Protein AF-A0A919JCH7-F1 (afdb_monomer_lite)

Sequence (91 aa):
MASVGVTGLAAAAQSPGLLAAVDQHSAGVRDSLSTDTRPLTAIILAAYAEGVRDAAFKHGWRAPAGAIDWTANDWVLNRLLAVCSLIRTLP

Organism: NCBI:txid135950

pLDDT: mean 92.79, std 8.27, range [50.91, 98.5]

Structure (mmCIF, N/CA/C/O backbone):
data_AF-A0A919JCH7-F1
#
_entry.id   AF-A0A919JCH7-F1
#
loop_
_atom_site.group_PDB
_atom_site.id
_atom_site.type_symbol
_atom_site.label_atom_id
_atom_site.label_alt_id
_atom_site.label_comp_id
_atom_site.label_asym_id
_atom_site.label_entity_id
_atom_site.label_seq_id
_atom_site.pdbx_PDB_ins_code
_atom_site.Cartn_x
_atom_site.Cartn_y
_atom_site.Cartn_z
_atom_site.occupancy
_atom_site.B_iso_or_equiv
_atom_site.auth_seq_id
_atom_site.auth_comp_id
_atom_site.auth_asym_id
_atom_site.auth_atom_id
_atom_site.pdbx_PDB_model_num
ATOM 1 N N . MET A 1 1 ? -6.896 19.399 -8.884 1.00 50.91 1 MET A N 1
ATOM 2 C CA . MET A 1 1 ? -5.849 19.002 -7.919 1.00 50.91 1 MET A CA 1
ATOM 3 C C . MET A 1 1 ? -5.568 17.521 -8.137 1.00 50.91 1 MET A C 1
ATOM 5 O O . MET A 1 1 ? -6.519 16.749 -8.122 1.00 50.91 1 MET A O 1
ATOM 9 N N . ALA A 1 2 ? -4.332 17.130 -8.455 1.00 70.62 2 ALA A N 1
ATOM 10 C CA . ALA A 1 2 ? -3.998 15.720 -8.664 1.00 70.62 2 ALA A CA 1
ATOM 11 C C . ALA A 1 2 ? -3.835 15.024 -7.301 1.00 70.62 2 ALA A C 1
ATOM 13 O O . ALA A 1 2 ? -3.108 15.519 -6.445 1.00 70.62 2 ALA A O 1
ATOM 14 N N . SER A 1 3 ? -4.541 13.911 -7.093 1.00 80.62 3 SER A N 1
ATOM 15 C CA . SER A 1 3 ? -4.448 13.083 -5.883 1.00 80.62 3 SER A CA 1
ATOM 16 C C . SER A 1 3 ? -3.533 11.883 -6.146 1.00 80.62 3 SER A C 1
ATOM 18 O O . SER A 1 3 ? -3.519 11.332 -7.251 1.00 80.62 3 SER A O 1
ATOM 20 N N . VAL A 1 4 ? -2.758 11.478 -5.138 1.00 84.62 4 VAL A N 1
ATOM 21 C CA . VAL A 1 4 ? -1.893 10.291 -5.208 1.00 84.62 4 VAL A CA 1
ATOM 22 C C . VAL A 1 4 ? -2.746 9.039 -5.455 1.00 84.62 4 VAL A C 1
ATOM 24 O O . VAL A 1 4 ? -3.850 8.906 -4.930 1.00 84.62 4 VAL A O 1
ATOM 27 N N . GLY A 1 5 ? -2.252 8.131 -6.298 1.00 91.12 5 GLY A N 1
ATOM 28 C CA . GLY A 1 5 ? -2.933 6.875 -6.625 1.00 91.12 5 GLY A CA 1
ATOM 29 C C . GLY A 1 5 ? -4.039 6.983 -7.682 1.00 91.12 5 GLY A C 1
ATOM 30 O O . GLY A 1 5 ? -4.555 5.953 -8.098 1.00 91.12 5 GLY A O 1
ATOM 31 N N . VAL A 1 6 ? -4.386 8.182 -8.178 1.00 93.06 6 VAL A N 1
ATOM 32 C CA . VAL A 1 6 ? -5.444 8.359 -9.199 1.00 93.06 6 VAL A CA 1
ATOM 33 C C . VAL A 1 6 ? -5.208 7.509 -10.449 1.00 93.06 6 VAL A C 1
ATOM 35 O O . VAL A 1 6 ? -6.130 6.841 -10.908 1.00 93.06 6 VAL A O 1
ATOM 38 N N . THR A 1 7 ? -3.987 7.500 -10.987 1.00 91.88 7 THR A N 1
ATOM 39 C CA . THR A 1 7 ? -3.664 6.732 -12.201 1.00 91.88 7 THR A CA 1
ATOM 40 C C . THR A 1 7 ? -3.732 5.225 -11.960 1.00 91.88 7 THR A C 1
ATOM 42 O O . THR A 1 7 ? -4.226 4.498 -12.815 1.00 91.88 7 THR A O 1
ATOM 45 N N . GLY A 1 8 ? -3.310 4.761 -10.782 1.00 94.06 8 GLY A N 1
ATOM 46 C CA . GLY A 1 8 ? -3.404 3.352 -10.399 1.00 94.06 8 GLY A CA 1
ATOM 47 C C . GLY A 1 8 ? -4.836 2.889 -10.173 1.00 94.06 8 GLY A C 1
ATOM 48 O O . GLY A 1 8 ? -5.211 1.819 -10.636 1.00 94.06 8 GLY A O 1
ATOM 49 N N . LEU A 1 9 ? -5.675 3.714 -9.543 1.00 95.50 9 LEU A N 1
ATOM 50 C CA . LEU A 1 9 ? -7.089 3.387 -9.343 1.00 95.50 9 LEU A CA 1
ATOM 51 C C . LEU A 1 9 ? -7.849 3.371 -10.676 1.00 95.50 9 LEU A C 1
ATOM 53 O O . LEU A 1 9 ? -8.687 2.500 -10.891 1.00 95.50 9 LEU A O 1
ATOM 57 N N . ALA A 1 10 ? -7.521 4.283 -11.598 1.00 95.06 10 ALA A N 1
ATOM 58 C CA . ALA A 1 10 ? -8.065 4.267 -12.956 1.00 95.06 10 ALA A CA 1
ATOM 59 C C . ALA A 1 10 ? -7.619 3.028 -13.755 1.00 95.06 10 ALA A C 1
ATOM 61 O O . ALA A 1 10 ? -8.405 2.483 -14.530 1.00 95.06 10 ALA A O 1
ATOM 62 N N . ALA A 1 11 ? -6.380 2.563 -13.566 1.00 95.25 11 ALA A N 1
ATOM 63 C CA . ALA A 1 11 ? -5.904 1.313 -14.156 1.00 95.25 11 ALA A CA 1
ATOM 64 C C . ALA A 1 11 ? -6.617 0.090 -13.548 1.00 95.25 11 ALA A C 1
ATOM 66 O O . ALA A 1 11 ? -7.069 -0.782 -14.287 1.00 95.25 11 ALA A O 1
ATOM 67 N N . ALA A 1 12 ? -6.784 0.048 -12.221 1.00 96.50 12 ALA A N 1
ATOM 68 C CA . ALA A 1 12 ? -7.477 -1.037 -11.523 1.00 96.50 12 ALA A CA 1
ATOM 69 C C . ALA A 1 12 ? -8.943 -1.159 -11.966 1.00 96.50 12 ALA A C 1
ATOM 71 O O . ALA A 1 12 ? -9.414 -2.260 -12.228 1.00 96.50 12 ALA A O 1
ATOM 72 N N . ALA A 1 13 ? -9.639 -0.035 -12.161 1.00 96.06 13 ALA A N 1
ATOM 73 C CA . ALA A 1 13 ? -11.014 -0.026 -12.665 1.00 96.06 13 ALA A CA 1
ATOM 74 C C . ALA A 1 13 ? -11.169 -0.648 -14.071 1.00 96.06 13 ALA A C 1
ATOM 76 O O . ALA A 1 13 ? -12.260 -1.079 -14.431 1.00 96.06 13 ALA A O 1
ATOM 77 N N . GLN A 1 14 ? -10.091 -0.700 -14.861 1.00 96.69 14 GLN A N 1
ATOM 78 C CA . GLN A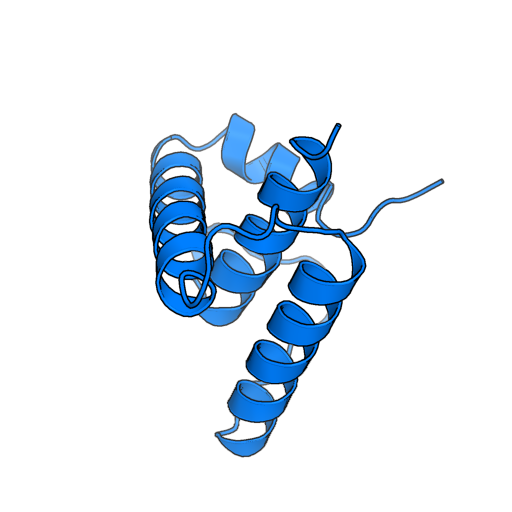 1 14 ? -10.078 -1.252 -16.221 1.00 96.69 14 GLN A CA 1
ATOM 79 C C . GLN A 1 14 ? -9.470 -2.663 -16.296 1.00 96.69 14 GLN A C 1
ATOM 81 O O . GLN A 1 14 ? -9.489 -3.279 -17.359 1.00 96.69 14 GLN A O 1
ATOM 86 N N . SER A 1 15 ? -8.931 -3.190 -15.192 1.00 96.50 15 SER A N 1
ATOM 87 C CA . SER A 1 15 ? -8.235 -4.478 -15.148 1.00 96.50 15 SER A CA 1
ATOM 88 C C . SER A 1 15 ? -8.705 -5.303 -13.946 1.00 96.50 15 SER A C 1
ATOM 90 O O . SER A 1 15 ? -8.235 -5.074 -12.829 1.00 96.50 15 SER A O 1
ATOM 92 N N . PRO A 1 16 ? -9.592 -6.301 -14.145 1.00 96.00 16 PRO A N 1
ATOM 93 C CA . PRO A 1 16 ? -10.106 -7.131 -13.054 1.00 96.00 16 PRO A CA 1
ATOM 94 C C . PRO A 1 16 ? -9.013 -7.825 -12.231 1.00 96.00 16 PRO A C 1
ATOM 96 O O . PRO A 1 16 ? -9.142 -7.951 -11.017 1.00 96.00 16 PRO A O 1
ATOM 99 N N . GLY A 1 17 ? -7.914 -8.240 -12.873 1.00 95.88 17 GLY A N 1
ATOM 100 C CA . GLY A 1 17 ? -6.779 -8.853 -12.180 1.00 95.88 17 GLY A CA 1
ATOM 101 C C . GLY A 1 17 ? -6.053 -7.874 -11.255 1.00 95.88 17 GLY A C 1
ATOM 102 O O . GLY A 1 17 ? -5.732 -8.221 -10.120 1.00 95.88 17 GLY A O 1
ATOM 103 N N . LEU A 1 18 ? -5.850 -6.631 -11.703 1.00 96.56 18 LEU A N 1
ATOM 104 C CA . LEU A 1 18 ? -5.250 -5.589 -10.870 1.00 96.56 18 LEU A CA 1
ATOM 105 C C . LEU A 1 18 ? -6.193 -5.165 -9.741 1.00 96.56 18 LEU A C 1
ATOM 107 O O . LEU A 1 18 ? -5.739 -4.970 -8.618 1.00 96.56 18 LEU A O 1
ATOM 111 N N . LEU A 1 19 ? -7.497 -5.062 -10.015 1.00 97.38 19 LEU A N 1
ATOM 112 C CA . LEU A 1 19 ? -8.503 -4.790 -8.990 1.00 97.38 19 LEU A CA 1
ATOM 113 C C . LEU A 1 19 ? -8.459 -5.845 -7.878 1.00 97.38 19 LEU A C 1
ATOM 115 O O . LEU A 1 19 ? -8.327 -5.492 -6.710 1.00 97.38 19 LEU A O 1
ATOM 119 N N . ALA A 1 20 ? -8.458 -7.129 -8.247 1.00 97.38 20 ALA A N 1
ATOM 120 C CA . ALA A 1 20 ? -8.355 -8.229 -7.292 1.00 97.38 20 ALA A CA 1
ATOM 121 C C . ALA A 1 20 ? -7.052 -8.176 -6.473 1.00 97.38 20 ALA A C 1
ATOM 123 O O . ALA A 1 20 ? -7.074 -8.393 -5.260 1.00 97.38 20 ALA A O 1
ATOM 124 N N . ALA A 1 21 ? -5.921 -7.839 -7.104 1.00 97.75 21 ALA A N 1
ATOM 125 C CA . ALA A 1 21 ? -4.656 -7.656 -6.395 1.00 97.75 21 ALA A CA 1
ATOM 126 C C . ALA A 1 21 ? -4.736 -6.492 -5.390 1.00 97.75 21 ALA A C 1
ATOM 128 O O . ALA A 1 21 ? -4.343 -6.645 -4.233 1.00 97.75 21 ALA A O 1
ATOM 129 N N . VAL A 1 22 ? -5.286 -5.342 -5.791 1.00 97.94 22 VAL A N 1
ATOM 130 C CA . VAL A 1 22 ? -5.480 -4.181 -4.906 1.00 97.94 22 VAL A CA 1
ATOM 131 C C . VAL A 1 22 ? -6.402 -4.524 -3.736 1.00 97.94 22 VAL A C 1
ATOM 133 O O . VAL A 1 22 ? -6.109 -4.129 -2.606 1.00 97.94 22 VAL A O 1
ATOM 136 N N . ASP A 1 23 ? -7.465 -5.293 -3.959 1.00 98.12 23 ASP A N 1
ATOM 137 C CA . ASP A 1 23 ? -8.367 -5.750 -2.899 1.00 98.12 23 ASP A CA 1
ATOM 138 C C . ASP A 1 23 ? -7.661 -6.691 -1.917 1.00 98.12 23 ASP A C 1
ATOM 140 O O . ASP A 1 23 ? -7.753 -6.497 -0.700 1.00 98.12 23 ASP A O 1
ATOM 144 N N . GLN A 1 24 ? -6.873 -7.648 -2.417 1.00 98.19 24 GLN A N 1
ATOM 145 C CA . GLN A 1 24 ? -6.067 -8.539 -1.578 1.00 98.19 24 GLN A CA 1
ATOM 146 C C . GLN A 1 24 ? -5.041 -7.757 -0.749 1.00 98.19 24 GLN A C 1
ATOM 148 O O . GLN A 1 24 ? -4.904 -7.970 0.459 1.00 98.19 24 GLN A O 1
ATOM 153 N N . HIS A 1 25 ? -4.338 -6.808 -1.367 1.00 98.50 25 HIS A N 1
ATOM 154 C CA . HIS A 1 25 ? -3.441 -5.923 -0.638 1.00 98.50 25 HIS A CA 1
ATOM 155 C C . HIS A 1 25 ? -4.212 -5.058 0.362 1.00 98.50 25 HIS A C 1
ATOM 157 O O . HIS A 1 25 ? -3.713 -4.833 1.458 1.00 98.50 25 HIS A O 1
ATOM 163 N N . SER A 1 26 ? -5.427 -4.611 0.059 1.00 98.06 26 SER A N 1
ATOM 164 C CA . SER A 1 26 ? -6.238 -3.829 0.998 1.00 98.06 26 SER A CA 1
ATOM 165 C C . SER A 1 26 ? -6.624 -4.658 2.223 1.00 98.06 26 SER A C 1
ATOM 167 O O . SER A 1 26 ? -6.513 -4.166 3.346 1.00 98.06 26 SER A O 1
ATOM 169 N N . ALA A 1 27 ? -7.009 -5.925 2.037 1.00 97.19 27 ALA A N 1
ATOM 170 C CA . ALA A 1 27 ? -7.229 -6.871 3.132 1.00 97.19 27 ALA A CA 1
ATOM 171 C C . ALA A 1 27 ? -5.963 -7.031 3.983 1.00 97.19 27 ALA A C 1
ATOM 173 O O . ALA A 1 27 ? -5.987 -6.747 5.176 1.00 97.19 27 ALA A O 1
ATOM 174 N N . GLY A 1 28 ? -4.816 -7.305 3.356 1.00 97.19 28 GLY A N 1
ATOM 175 C CA . GLY A 1 28 ? -3.571 -7.447 4.104 1.00 97.19 28 GLY A CA 1
ATOM 176 C C . GLY A 1 28 ? -3.141 -6.171 4.846 1.00 97.19 28 GLY A C 1
ATOM 177 O O . GLY A 1 28 ? -2.380 -6.268 5.805 1.00 97.19 28 GLY A O 1
ATOM 178 N N . VAL A 1 29 ? -3.519 -4.963 4.388 1.00 97.25 29 VAL A N 1
ATOM 179 C CA . VAL A 1 29 ? -3.213 -3.700 5.103 1.00 97.25 29 VAL A CA 1
ATOM 180 C C . VAL A 1 29 ? -4.027 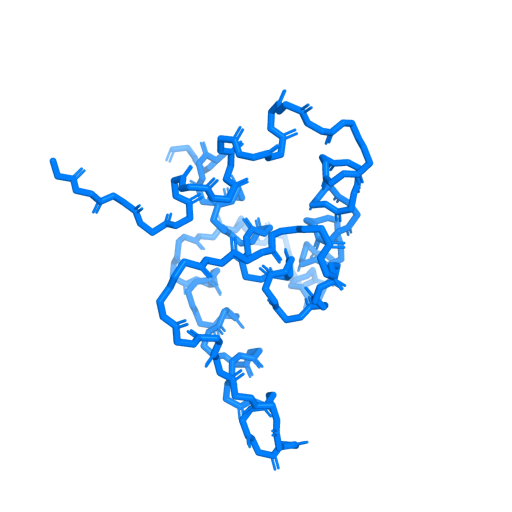-3.662 6.386 1.00 97.25 29 VAL A C 1
ATOM 182 O O . VAL A 1 29 ? -3.465 -3.393 7.444 1.00 97.25 29 VAL A O 1
ATOM 185 N N . ARG A 1 30 ? -5.324 -3.979 6.295 1.00 95.12 30 ARG A N 1
ATOM 186 C CA . ARG A 1 30 ? -6.201 -4.088 7.464 1.00 95.12 30 ARG A CA 1
ATOM 187 C C . ARG A 1 30 ? -5.659 -5.122 8.446 1.00 95.12 30 ARG A C 1
ATOM 189 O O . ARG A 1 30 ? -5.520 -4.788 9.613 1.00 95.12 30 ARG A O 1
ATOM 196 N N . ASP A 1 31 ? -5.240 -6.292 7.969 1.00 94.69 31 ASP A N 1
ATOM 197 C CA . ASP A 1 31 ? -4.670 -7.345 8.820 1.00 94.69 31 ASP A CA 1
ATOM 198 C C . ASP A 1 31 ? -3.389 -6.884 9.532 1.00 94.69 31 ASP A C 1
ATOM 200 O O . ASP A 1 31 ? -3.225 -7.105 10.727 1.00 94.69 31 ASP A O 1
ATOM 204 N N . SER A 1 32 ? -2.498 -6.177 8.825 1.00 94.44 32 SER A N 1
ATOM 205 C CA . SER A 1 32 ? -1.251 -5.645 9.407 1.00 94.44 32 SER A CA 1
ATOM 20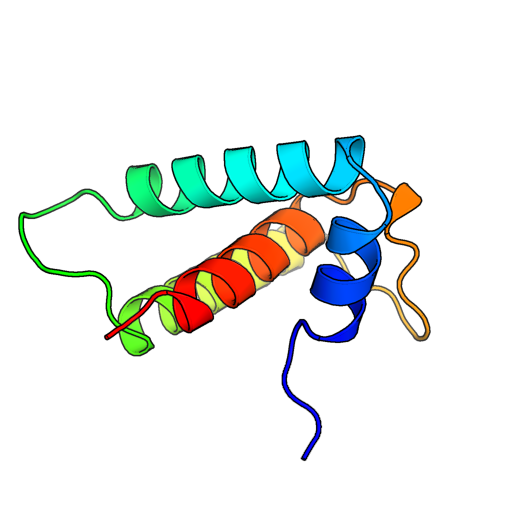6 C C . SER A 1 32 ? -1.488 -4.561 10.462 1.00 94.44 32 SER A C 1
ATOM 208 O O . SER A 1 32 ? -0.636 -4.336 11.317 1.00 94.44 32 SER A O 1
ATOM 210 N N . LEU A 1 33 ? -2.611 -3.852 10.363 1.00 92.69 33 LEU A N 1
ATOM 211 C CA . LEU A 1 33 ? -2.989 -2.754 11.252 1.00 92.69 33 LEU A CA 1
ATOM 212 C C . LEU A 1 33 ? -4.027 -3.173 12.299 1.00 92.69 33 LEU A C 1
ATOM 214 O O . LEU A 1 33 ? -4.389 -2.367 13.153 1.00 92.69 33 LEU A O 1
ATOM 218 N N . SER A 1 34 ? -4.501 -4.418 12.240 1.00 81.75 34 SER A N 1
ATOM 219 C CA . SER A 1 34 ? -5.500 -4.972 13.146 1.00 81.75 34 SER A CA 1
ATOM 220 C C . SER A 1 34 ? -4.849 -5.314 14.483 1.00 81.75 34 SER A C 1
ATOM 222 O O . SER A 1 34 ? -4.605 -6.477 14.796 1.00 81.75 34 SER A O 1
ATOM 224 N N . THR A 1 35 ? -4.538 -4.288 15.269 1.00 69.38 35 THR A N 1
ATOM 225 C CA . THR A 1 35 ? -3.977 -4.439 16.617 1.00 69.38 35 THR A CA 1
ATOM 226 C C . THR A 1 35 ? -4.941 -4.007 17.722 1.00 69.38 35 THR A C 1
ATOM 228 O O . THR A 1 35 ? -4.697 -4.355 18.868 1.00 69.38 35 THR A O 1
ATOM 231 N N . ASP A 1 36 ? -6.050 -3.324 17.396 1.00 64.75 36 ASP A N 1
ATOM 232 C CA . ASP A 1 36 ? -7.079 -2.852 18.337 1.00 64.75 36 ASP A CA 1
ATOM 233 C C . ASP A 1 36 ? -8.433 -2.608 17.637 1.00 64.75 36 ASP A C 1
ATOM 235 O O . ASP A 1 36 ? -8.512 -2.533 16.414 1.00 64.75 36 ASP A O 1
ATOM 239 N N . THR A 1 37 ? -9.501 -2.365 18.409 1.00 69.38 37 THR A N 1
ATOM 240 C CA . THR A 1 37 ? -10.830 -1.928 17.919 1.00 69.38 37 THR A CA 1
ATOM 241 C C . THR A 1 37 ? -10.864 -0.494 17.366 1.00 69.38 37 THR A C 1
ATOM 243 O O . THR A 1 37 ? -11.931 0.015 17.014 1.00 69.38 37 THR A O 1
ATOM 246 N N . ARG A 1 38 ? -9.717 0.196 17.311 1.00 78.62 38 ARG A N 1
ATOM 247 C CA . ARG A 1 38 ? -9.635 1.587 16.855 1.00 78.62 38 ARG A CA 1
ATOM 248 C C . ARG A 1 38 ? -9.871 1.668 15.341 1.00 78.62 38 ARG A C 1
ATOM 250 O O . ARG A 1 38 ? -9.277 0.891 14.595 1.00 78.62 38 ARG A O 1
ATOM 257 N N . PRO A 1 39 ? -10.702 2.612 14.866 1.00 86.25 39 PRO A N 1
ATOM 258 C CA . PRO A 1 39 ? -10.951 2.766 13.440 1.00 86.25 39 PRO A CA 1
ATOM 259 C C . PRO A 1 39 ? -9.670 3.176 12.707 1.00 86.25 39 PRO A C 1
ATOM 261 O O . PRO A 1 39 ? -8.842 3.925 13.235 1.00 86.25 39 PRO A O 1
ATOM 264 N N . LEU A 1 40 ? -9.531 2.718 11.461 1.00 90.69 40 LEU A N 1
ATOM 265 C CA . LEU A 1 40 ? -8.476 3.201 10.576 1.00 90.69 40 LEU A CA 1
ATOM 266 C C . LEU A 1 40 ? -8.638 4.705 10.355 1.00 90.69 40 LEU A C 1
ATOM 268 O O . LEU A 1 40 ? -9.737 5.200 10.121 1.00 90.69 40 LEU A O 1
ATOM 272 N N . THR A 1 41 ? -7.522 5.427 10.402 1.00 94.25 41 THR A N 1
ATOM 273 C CA . THR A 1 41 ? -7.471 6.861 10.110 1.00 94.25 41 THR A CA 1
ATOM 274 C C . THR A 1 41 ? -6.507 7.126 8.964 1.00 94.25 41 THR A C 1
ATOM 276 O O . THR A 1 41 ? -5.601 6.329 8.699 1.00 94.25 41 THR A O 1
ATOM 279 N N . ALA A 1 42 ? -6.653 8.281 8.312 1.00 94.94 42 ALA A N 1
ATOM 280 C CA . ALA A 1 42 ? -5.725 8.707 7.267 1.00 94.94 42 ALA A CA 1
ATOM 281 C C . ALA A 1 42 ? -4.277 8.787 7.784 1.00 94.94 42 ALA A C 1
ATOM 283 O O . ALA A 1 42 ? -3.351 8.452 7.053 1.00 94.94 42 ALA A O 1
ATOM 284 N N . ILE A 1 43 ? -4.086 9.161 9.056 1.00 95.62 43 ILE A N 1
ATOM 285 C CA . ILE A 1 43 ? -2.768 9.244 9.701 1.00 95.62 43 ILE A CA 1
ATOM 286 C C . ILE A 1 43 ? -2.136 7.853 9.826 1.00 95.62 43 ILE A C 1
ATOM 288 O O . ILE A 1 43 ? -0.985 7.671 9.438 1.00 95.62 43 ILE A O 1
ATOM 292 N N . ILE A 1 44 ? -2.888 6.860 10.316 1.00 95.31 44 ILE A N 1
ATOM 293 C CA . ILE A 1 44 ? -2.396 5.478 10.452 1.00 95.31 44 ILE A CA 1
ATOM 294 C C . ILE A 1 44 ? -2.043 4.898 9.077 1.00 95.31 44 ILE A C 1
ATOM 296 O O . ILE A 1 44 ? -0.991 4.284 8.911 1.00 95.31 44 ILE A O 1
ATOM 300 N N . LEU A 1 45 ? -2.897 5.125 8.076 1.00 96.44 45 LEU A N 1
ATOM 301 C CA . LEU A 1 45 ? -2.669 4.660 6.708 1.00 96.44 45 LEU A CA 1
ATOM 302 C C . LEU A 1 45 ? -1.451 5.335 6.057 1.00 96.44 45 LEU A C 1
ATOM 304 O O . LEU A 1 45 ? -0.668 4.661 5.390 1.00 96.44 45 LEU A O 1
ATOM 308 N N . ALA A 1 46 ? -1.248 6.635 6.284 1.00 96.62 46 ALA A N 1
ATOM 309 C CA . ALA A 1 46 ? -0.072 7.353 5.800 1.00 96.62 46 ALA A CA 1
ATOM 310 C C . ALA A 1 46 ? 1.221 6.838 6.452 1.00 96.62 46 ALA A C 1
ATOM 312 O O . ALA A 1 46 ? 2.185 6.556 5.742 1.00 96.62 46 ALA A O 1
ATOM 313 N N . ALA A 1 47 ? 1.219 6.637 7.774 1.00 96.88 47 ALA A N 1
ATOM 314 C CA . ALA A 1 47 ? 2.357 6.066 8.496 1.00 96.88 47 ALA A CA 1
ATOM 315 C C . ALA A 1 47 ? 2.674 4.635 8.024 1.00 96.88 47 ALA A C 1
ATOM 317 O O . ALA A 1 47 ? 3.835 4.272 7.842 1.00 96.88 47 ALA A O 1
ATOM 318 N N . TYR A 1 48 ? 1.641 3.830 7.757 1.00 97.50 48 TYR A N 1
ATOM 319 C CA . TYR A 1 48 ? 1.804 2.499 7.180 1.00 97.50 48 TYR A CA 1
ATOM 320 C C . TYR A 1 48 ? 2.453 2.547 5.786 1.00 97.50 48 TYR A C 1
ATOM 322 O O . TYR A 1 48 ? 3.404 1.810 5.520 1.00 97.50 48 TYR A O 1
ATOM 330 N N . ALA A 1 49 ? 1.971 3.427 4.901 1.00 98.00 49 ALA A N 1
ATOM 331 C CA . ALA A 1 49 ? 2.533 3.600 3.561 1.00 98.00 49 ALA A CA 1
ATOM 332 C C . ALA A 1 49 ? 3.997 4.060 3.594 1.00 98.00 49 ALA A C 1
ATOM 334 O O . ALA A 1 49 ? 4.815 3.547 2.828 1.00 98.00 49 ALA A O 1
ATOM 335 N N . GLU A 1 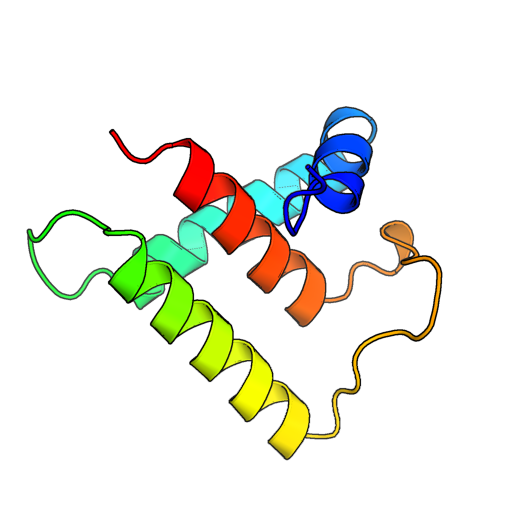50 ? 4.338 4.987 4.490 1.00 98.12 50 GLU A N 1
ATOM 336 C CA . GLU A 1 50 ? 5.719 5.414 4.712 1.00 98.12 50 GLU A CA 1
ATOM 337 C C . GLU A 1 50 ? 6.598 4.242 5.163 1.00 98.12 50 GLU A C 1
ATOM 339 O O . GLU A 1 50 ? 7.628 3.983 4.545 1.00 98.12 50 GLU A O 1
ATOM 344 N N . GLY A 1 51 ? 6.149 3.461 6.151 1.00 98.25 51 GLY A N 1
ATOM 345 C CA . GLY A 1 51 ? 6.874 2.282 6.626 1.00 98.25 51 GLY A CA 1
ATOM 346 C C . GLY A 1 51 ? 7.120 1.236 5.533 1.00 98.25 51 GLY A C 1
ATOM 347 O O . GLY A 1 51 ? 8.235 0.726 5.411 1.00 98.25 51 GLY A O 1
ATOM 348 N N . VAL A 1 52 ? 6.113 0.949 4.696 1.00 98.31 52 VAL A N 1
ATOM 349 C CA . VAL A 1 52 ? 6.255 0.050 3.535 1.00 98.31 52 VAL A CA 1
ATOM 350 C C . VAL A 1 52 ? 7.302 0.579 2.561 1.00 98.31 52 VAL A C 1
ATOM 352 O O . VAL A 1 52 ? 8.203 -0.161 2.163 1.00 98.31 52 VAL A O 1
ATOM 355 N N . ARG A 1 53 ? 7.197 1.858 2.187 1.00 97.81 53 ARG A N 1
ATOM 356 C CA . ARG A 1 53 ? 8.111 2.504 1.242 1.00 97.81 53 ARG A CA 1
ATOM 357 C C . ARG A 1 53 ? 9.546 2.465 1.766 1.00 97.81 53 ARG A C 1
ATOM 359 O O . ARG A 1 53 ? 10.453 2.055 1.046 1.00 97.81 53 ARG A O 1
ATOM 366 N N . ASP A 1 54 ? 9.752 2.856 3.015 1.00 98.50 54 ASP A N 1
ATOM 367 C CA . ASP A 1 54 ? 11.076 2.943 3.623 1.00 98.50 54 ASP A CA 1
ATOM 368 C C . ASP A 1 54 ? 11.715 1.559 3.787 1.00 98.50 54 ASP A C 1
ATOM 370 O O . ASP A 1 54 ? 12.902 1.383 3.499 1.00 98.50 54 ASP A O 1
ATOM 374 N N . ALA A 1 55 ? 10.937 0.552 4.196 1.00 98.25 55 ALA A N 1
ATOM 375 C CA . ALA A 1 55 ? 11.400 -0.831 4.243 1.00 98.25 55 ALA A CA 1
ATOM 376 C C . ALA A 1 55 ? 11.796 -1.335 2.847 1.00 98.25 55 ALA A C 1
ATOM 378 O O . ALA A 1 55 ? 12.871 -1.917 2.695 1.00 98.25 55 ALA A O 1
ATOM 379 N N . ALA A 1 56 ? 10.984 -1.063 1.823 1.00 98.19 56 ALA A N 1
ATOM 380 C CA . ALA A 1 56 ? 11.278 -1.449 0.447 1.00 98.19 56 ALA A CA 1
ATOM 381 C C . ALA A 1 56 ? 12.564 -0.781 -0.072 1.00 98.19 56 ALA A C 1
ATOM 383 O O . ALA A 1 56 ? 13.436 -1.464 -0.612 1.00 98.19 56 ALA A O 1
ATOM 384 N N . PHE A 1 57 ? 12.744 0.527 0.158 1.00 98.06 57 PHE A N 1
ATOM 385 C CA . PHE A 1 57 ? 13.965 1.244 -0.233 1.00 98.06 57 PHE A CA 1
ATOM 386 C C . PHE A 1 57 ? 15.226 0.659 0.407 1.00 98.06 57 PHE A C 1
ATOM 388 O O . PHE A 1 57 ? 16.243 0.510 -0.282 1.00 98.06 57 PHE A O 1
ATOM 395 N N . LYS A 1 58 ? 15.155 0.301 1.697 1.00 98.38 58 LYS A N 1
ATOM 396 C CA . LYS A 1 58 ? 16.252 -0.361 2.424 1.00 98.38 58 LYS A CA 1
ATOM 397 C C . LYS A 1 58 ? 16.613 -1.722 1.822 1.00 98.38 58 LYS A C 1
ATOM 399 O O . LYS A 1 58 ? 17.780 -2.093 1.852 1.00 98.38 58 LYS A O 1
ATOM 404 N N . HIS A 1 59 ? 15.649 -2.420 1.221 1.00 97.56 59 HIS A N 1
ATOM 405 C CA . HIS A 1 59 ? 15.847 -3.710 0.548 1.00 97.56 59 HIS A CA 1
ATOM 406 C C . HIS A 1 59 ? 16.100 -3.582 -0.964 1.00 97.56 59 HIS A C 1
ATOM 408 O O . HIS A 1 59 ? 15.994 -4.557 -1.700 1.00 97.56 59 HIS A O 1
ATOM 414 N N . GLY A 1 60 ? 16.455 -2.387 -1.444 1.00 97.69 60 GLY A N 1
ATOM 415 C CA . GLY A 1 60 ? 16.882 -2.175 -2.828 1.00 97.69 60 GLY A CA 1
ATOM 416 C C . GLY A 1 60 ? 15.760 -1.863 -3.816 1.00 97.69 60 GLY A 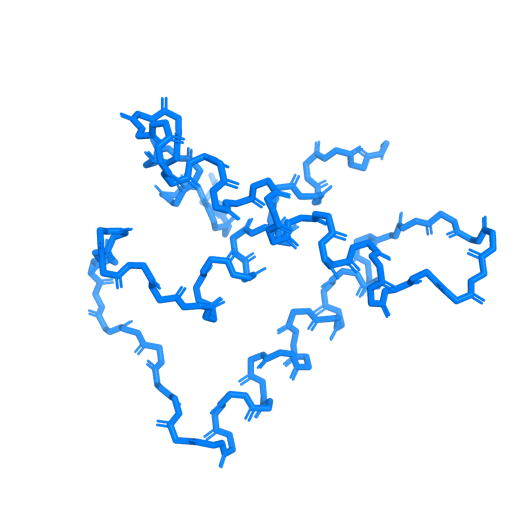C 1
ATOM 417 O O . GLY A 1 60 ? 16.059 -1.546 -4.965 1.00 97.69 60 GLY A O 1
ATOM 418 N N . TRP A 1 61 ? 14.493 -1.853 -3.389 1.00 97.44 61 TRP A N 1
ATOM 419 C CA . TRP A 1 61 ? 13.409 -1.374 -4.245 1.00 97.44 61 TRP A CA 1
ATOM 420 C C . TRP A 1 61 ? 13.609 0.108 -4.581 1.00 97.44 61 TRP A C 1
ATOM 422 O O . TRP A 1 61 ? 14.090 0.900 -3.761 1.00 97.44 61 TRP A O 1
ATOM 432 N N . ARG A 1 62 ? 13.248 0.496 -5.802 1.00 95.19 62 ARG A N 1
ATOM 433 C CA . ARG A 1 62 ? 13.263 1.883 -6.267 1.00 95.19 62 ARG A CA 1
ATOM 434 C C . ARG A 1 62 ? 11.951 2.159 -6.978 1.00 95.19 62 ARG A C 1
ATOM 436 O O . ARG A 1 62 ? 11.524 1.361 -7.805 1.00 95.19 62 ARG A O 1
ATOM 443 N N . ALA A 1 63 ? 11.343 3.299 -6.662 1.00 90.69 63 ALA A N 1
ATOM 444 C CA . ALA A 1 63 ? 10.131 3.727 -7.342 1.00 90.69 63 ALA A CA 1
ATOM 445 C C . ALA A 1 63 ? 10.390 3.866 -8.856 1.00 90.69 63 ALA A C 1
ATOM 447 O O . ALA A 1 63 ? 11.435 4.413 -9.229 1.00 90.69 63 ALA A O 1
ATOM 448 N N . PRO A 1 64 ? 9.464 3.414 -9.721 1.00 90.25 64 PRO A N 1
ATOM 449 C CA . PRO A 1 64 ? 9.581 3.628 -11.156 1.00 90.25 64 PRO A CA 1
ATOM 450 C C . PRO A 1 64 ? 9.687 5.118 -11.478 1.00 90.25 64 PRO A C 1
ATOM 452 O O . PRO A 1 64 ? 8.980 5.946 -10.898 1.00 90.25 64 PRO A O 1
ATOM 455 N N . ALA A 1 65 ? 10.553 5.457 -12.428 1.00 87.50 65 ALA A N 1
ATOM 456 C CA . ALA A 1 65 ? 10.603 6.796 -12.991 1.00 87.50 65 ALA A CA 1
ATOM 457 C C . ALA A 1 65 ? 9.579 6.919 -14.129 1.00 87.50 65 ALA A C 1
ATOM 459 O O . ALA A 1 65 ? 9.492 6.047 -14.990 1.00 87.50 65 ALA A O 1
ATOM 460 N N . GLY A 1 66 ? 8.840 8.029 -14.168 1.00 87.69 66 GLY A N 1
ATOM 461 C CA . GLY A 1 66 ? 7.892 8.310 -15.248 1.00 87.69 66 GLY A CA 1
ATOM 462 C C . GLY A 1 66 ? 6.556 7.576 -15.108 1.00 87.69 66 GLY A C 1
ATOM 463 O O . GLY A 1 66 ? 6.009 7.461 -14.011 1.00 87.69 66 GLY A O 1
ATOM 464 N N . ALA A 1 67 ? 5.985 7.156 -16.240 1.00 86.50 67 ALA A N 1
ATOM 465 C CA . ALA A 1 67 ? 4.699 6.466 -16.266 1.00 86.50 67 ALA A CA 1
ATOM 466 C C . ALA A 1 67 ? 4.815 5.079 -15.616 1.00 86.50 67 ALA A C 1
ATOM 468 O O . ALA A 1 67 ? 5.724 4.314 -15.926 1.00 86.50 67 ALA A O 1
ATOM 469 N N . ILE A 1 68 ? 3.880 4.759 -14.721 1.00 90.75 68 ILE A N 1
ATOM 470 C CA . ILE A 1 68 ? 3.850 3.470 -14.029 1.00 90.75 68 ILE A CA 1
ATOM 471 C C . ILE A 1 68 ? 3.191 2.430 -14.933 1.00 90.75 68 ILE A C 1
ATOM 473 O O . ILE A 1 68 ? 2.032 2.592 -15.324 1.00 90.75 68 ILE A O 1
ATOM 477 N N . ASP A 1 69 ? 3.915 1.349 -15.209 1.00 90.25 69 ASP A N 1
ATOM 478 C CA 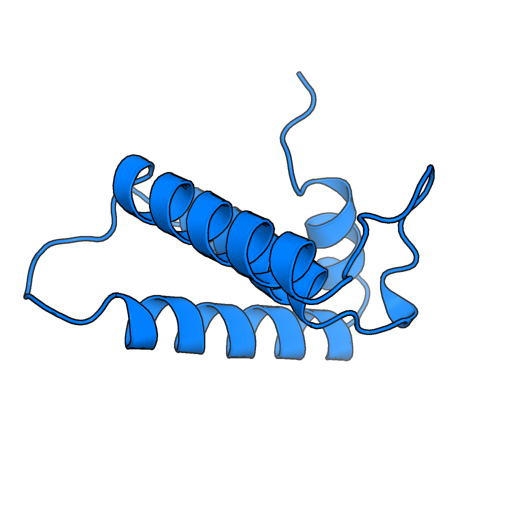. ASP A 1 69 ? 3.346 0.138 -15.788 1.00 90.25 69 ASP A CA 1
ATOM 479 C C . ASP A 1 69 ? 2.681 -0.703 -14.691 1.00 90.25 69 ASP A C 1
ATOM 481 O O . ASP A 1 69 ? 3.334 -1.420 -13.933 1.00 90.25 69 ASP A O 1
ATOM 485 N N . TRP A 1 70 ? 1.356 -0.611 -14.605 1.00 89.62 70 TRP A N 1
ATOM 486 C CA . TRP A 1 70 ? 0.567 -1.373 -13.637 1.00 89.62 70 TRP A CA 1
ATOM 487 C C . TRP A 1 70 ? 0.428 -2.862 -13.989 1.00 89.62 70 TRP A C 1
ATOM 489 O O . TRP A 1 70 ? -0.073 -3.632 -13.171 1.00 89.62 70 TRP A O 1
ATOM 499 N N . THR A 1 71 ? 0.880 -3.295 -15.172 1.00 84.62 71 THR A N 1
ATOM 500 C CA . THR A 1 71 ? 0.883 -4.716 -15.558 1.00 84.62 71 THR A CA 1
ATOM 501 C C . THR A 1 71 ? 2.063 -5.483 -14.967 1.00 84.62 71 THR A C 1
ATOM 503 O O . THR A 1 71 ? 1.968 -6.695 -14.780 1.00 84.62 71 THR A O 1
ATOM 506 N N . ALA A 1 72 ? 3.132 -4.781 -14.572 1.00 85.81 72 ALA A N 1
ATOM 507 C CA . ALA A 1 72 ? 4.319 -5.365 -13.948 1.00 85.81 72 ALA A CA 1
ATOM 508 C C . ALA A 1 72 ? 4.043 -6.019 -12.579 1.00 85.81 72 ALA A C 1
ATOM 510 O O . ALA A 1 72 ? 4.893 -6.746 -12.066 1.00 85.81 72 ALA A O 1
ATOM 511 N N . ASN A 1 73 ? 2.861 -5.778 -11.994 1.00 85.19 73 ASN A N 1
ATOM 512 C CA . ASN A 1 73 ? 2.404 -6.364 -10.732 1.00 85.19 73 ASN A CA 1
ATOM 513 C C . ASN A 1 73 ? 3.405 -6.177 -9.572 1.00 85.19 73 ASN A C 1
ATOM 515 O O . ASN A 1 73 ? 3.636 -7.084 -8.771 1.00 85.19 73 ASN A O 1
ATOM 519 N N . ASP A 1 74 ? 4.021 -4.994 -9.495 1.00 95.25 74 ASP A N 1
ATOM 520 C CA . ASP A 1 74 ? 4.959 -4.647 -8.430 1.00 95.25 74 ASP A CA 1
ATOM 521 C C . ASP A 1 74 ? 4.237 -4.644 -7.075 1.00 95.25 74 ASP A C 1
ATOM 523 O O . ASP A 1 74 ? 3.282 -3.897 -6.841 1.00 95.25 74 ASP A O 1
ATOM 527 N N . TRP A 1 75 ? 4.722 -5.487 -6.165 1.00 96.81 75 TRP A N 1
ATOM 528 C CA . TRP A 1 75 ? 4.121 -5.682 -4.851 1.00 96.81 75 TRP A CA 1
ATOM 529 C C . TRP A 1 75 ? 4.062 -4.386 -4.027 1.00 96.81 75 TRP A C 1
ATOM 531 O O . TRP A 1 75 ? 3.059 -4.131 -3.360 1.00 96.81 75 TRP A O 1
ATOM 541 N N . VAL A 1 76 ? 5.108 -3.552 -4.069 1.00 97.81 76 VAL A N 1
ATOM 542 C CA . VAL A 1 76 ? 5.183 -2.297 -3.304 1.00 97.81 76 VAL A CA 1
ATOM 543 C C . VAL A 1 76 ? 4.202 -1.286 -3.881 1.00 97.81 76 VAL A C 1
ATOM 545 O O . VAL A 1 76 ? 3.454 -0.665 -3.125 1.00 97.81 76 VAL A O 1
ATOM 548 N N . LEU A 1 77 ? 4.141 -1.151 -5.208 1.00 96.81 77 LEU A N 1
ATOM 549 C CA . LEU A 1 77 ? 3.184 -0.249 -5.856 1.00 96.81 77 LEU A CA 1
ATOM 550 C C . LEU A 1 77 ? 1.741 -0.668 -5.591 1.00 96.81 77 LEU A C 1
ATOM 552 O O . LEU A 1 77 ? 0.928 0.179 -5.226 1.00 96.81 77 LEU A O 1
ATOM 556 N N . ASN A 1 78 ? 1.431 -1.960 -5.696 1.00 97.62 78 ASN A N 1
ATOM 557 C CA . ASN A 1 78 ? 0.100 -2.476 -5.390 1.00 97.62 78 ASN A CA 1
ATOM 558 C C . ASN A 1 78 ? -0.255 -2.278 -3.910 1.00 97.62 78 ASN A C 1
ATOM 560 O O . ASN A 1 78 ? -1.384 -1.904 -3.588 1.00 97.62 78 ASN A O 1
ATOM 564 N N . ARG A 1 79 ? 0.715 -2.446 -2.999 1.00 98.44 79 ARG A N 1
ATOM 565 C CA . ARG A 1 79 ? 0.527 -2.191 -1.564 1.00 98.44 79 ARG A CA 1
ATOM 566 C C . ARG A 1 79 ? 0.244 -0.719 -1.270 1.00 98.44 79 ARG A C 1
ATOM 568 O O . ARG A 1 79 ? -0.650 -0.424 -0.480 1.00 98.44 79 ARG A O 1
ATOM 575 N N . LEU A 1 80 ? 0.966 0.201 -1.905 1.00 97.94 80 LEU A N 1
ATOM 576 C CA . LEU A 1 80 ? 0.741 1.642 -1.761 1.00 97.94 80 LEU A CA 1
ATOM 577 C C . LEU A 1 80 ? -0.583 2.076 -2.410 1.00 97.94 80 LEU A C 1
ATOM 579 O O . LEU A 1 80 ? -1.314 2.884 -1.838 1.00 97.94 80 LEU A O 1
ATOM 583 N N . LEU A 1 81 ? -0.940 1.498 -3.559 1.00 97.75 81 LEU A N 1
ATOM 584 C CA . LEU A 1 81 ? -2.219 1.745 -4.222 1.00 97.75 81 LEU A CA 1
ATOM 585 C C . LEU A 1 81 ? -3.406 1.271 -3.370 1.00 97.75 81 LEU A C 1
ATOM 587 O O . LEU A 1 81 ? -4.407 1.980 -3.264 1.00 97.75 81 LEU A O 1
ATOM 591 N N . ALA A 1 82 ? -3.276 0.122 -2.704 1.00 98.38 82 ALA A N 1
ATOM 592 C CA . ALA A 1 82 ? -4.257 -0.363 -1.739 1.00 98.38 82 ALA A CA 1
ATOM 593 C C . ALA A 1 82 ? -4.461 0.616 -0.574 1.00 98.38 82 ALA A C 1
ATOM 595 O O . ALA A 1 82 ? -5.599 0.884 -0.192 1.00 98.38 82 ALA A O 1
ATOM 596 N N . VAL A 1 83 ? -3.394 1.239 -0.059 1.00 98.25 83 VAL A N 1
ATOM 597 C CA . VAL A 1 83 ? -3.529 2.311 0.943 1.00 98.25 83 VAL A CA 1
ATOM 598 C C . VAL A 1 83 ? -4.332 3.494 0.389 1.00 98.25 83 VAL A C 1
ATOM 600 O O . VAL A 1 83 ? -5.239 3.981 1.064 1.00 98.25 83 VAL A O 1
ATOM 603 N N . CYS A 1 84 ? -4.066 3.935 -0.845 1.00 97.56 84 CYS A N 1
ATOM 604 C CA . CYS A 1 84 ? -4.855 4.995 -1.483 1.00 97.56 84 CYS A CA 1
ATOM 605 C C . CYS A 1 84 ? -6.335 4.612 -1.653 1.00 97.56 84 CYS A C 1
ATOM 607 O O . CYS A 1 84 ? -7.201 5.473 -1.491 1.00 97.56 84 CYS A O 1
ATOM 609 N N . SER A 1 85 ? -6.631 3.343 -1.955 1.00 97.44 85 SER A N 1
ATOM 610 C CA . SER A 1 85 ? -8.003 2.819 -2.012 1.00 97.44 85 SER A CA 1
ATOM 611 C C . SER A 1 85 ? -8.688 2.920 -0.646 1.00 97.44 85 SER A C 1
ATOM 613 O O . SER A 1 85 ? -9.765 3.500 -0.531 1.00 97.44 85 SER A O 1
ATOM 615 N N . LEU A 1 86 ? -8.018 2.466 0.418 1.00 96.81 86 LEU A N 1
ATOM 616 C CA . LEU A 1 86 ? -8.538 2.511 1.788 1.00 96.81 86 LEU A CA 1
ATOM 617 C C . LEU A 1 86 ? -8.823 3.934 2.269 1.00 96.81 86 LEU A C 1
ATOM 619 O O . LEU A 1 86 ? -9.867 4.167 2.876 1.00 96.81 86 LEU A O 1
ATOM 623 N N . ILE A 1 87 ? -7.945 4.892 1.957 1.00 95.81 87 ILE A N 1
ATOM 624 C CA . ILE A 1 87 ? -8.143 6.306 2.311 1.00 95.81 87 ILE A CA 1
ATOM 625 C C . ILE A 1 87 ? -9.468 6.841 1.746 1.00 95.81 87 ILE A C 1
ATOM 627 O O . ILE A 1 87 ? -10.138 7.621 2.414 1.00 95.81 87 ILE A O 1
ATOM 631 N N . ARG A 1 88 ? -9.887 6.394 0.554 1.00 94.50 88 ARG A N 1
ATOM 632 C CA . ARG A 1 88 ? -11.162 6.809 -0.065 1.00 94.50 88 ARG A CA 1
ATOM 633 C C . ARG A 1 88 ? -12.399 6.192 0.581 1.00 94.50 88 ARG A C 1
ATOM 635 O O . ARG A 1 88 ? -13.503 6.627 0.279 1.00 94.50 88 ARG A O 1
ATOM 642 N N . THR A 1 89 ? -12.215 5.179 1.422 1.00 93.62 89 THR A N 1
ATOM 643 C CA . THR A 1 89 ? -13.297 4.529 2.177 1.00 93.62 89 THR A CA 1
ATOM 644 C C . THR A 1 89 ? -13.436 5.060 3.601 1.00 93.62 89 THR A C 1
ATOM 646 O O . THR A 1 89 ? -14.333 4.624 4.319 1.00 93.62 89 THR A O 1
ATOM 649 N N . LEU A 1 90 ? -12.545 5.964 4.027 1.00 92.50 90 LEU A N 1
ATOM 650 C CA . LEU A 1 90 ? -12.661 6.611 5.329 1.00 92.50 90 LEU A CA 1
ATOM 651 C C . LEU A 1 90 ? -13.903 7.525 5.362 1.00 92.50 90 LEU A C 1
ATOM 653 O O . LEU A 1 90 ? -14.241 8.098 4.324 1.00 92.50 90 LEU A O 1
ATOM 657 N N . PRO A 1 91 ? -14.578 7.634 6.522 1.00 84.50 91 PRO A N 1
ATOM 658 C CA . PRO A 1 91 ? -15.758 8.479 6.699 1.00 84.50 91 PRO A CA 1
ATOM 659 C C . PRO A 1 91 ? -15.451 9.980 6.614 1.00 84.50 91 PRO A C 1
ATOM 661 O O . PRO A 1 91 ? -14.294 10.377 6.896 1.00 84.50 91 PRO A O 1
#

Secondary structure (DSSP, 8-state):
-PPTTHHHHHHHHH-HHHHHHHHHHHHHHHHHH-SSSPPP-HHHHHHHHHHHHHHHHHTT--PPSSS--GGG--HHHHHHHHHHHHHTT--

Foldseek 3Di:
DDDPLPVVVVVLVVDVVLVVLLVVLLVVLCVVVPPDPDDDDLVNLVVSLVVLVVVCVVVPDDDDDDDDDSVVVDNNSSNNSSSVVVNVVDD

Radius of gyration: 13.03 Å; chains: 1; bounding box: 33×28×35 Å

InterPro domains:
  IPR045647 Protein of unknown function DUF6401 [PF19939] (16-90)